Protein AF-A0A7C3P3T7-F1 (afdb_monomer_lite)

Secondary structure (DSSP, 8-state):
---------PPPS----GGG--------S-----PPEEETTEEE----GGGTTS--------

Radius of gyration: 21.17 Å; chains: 1; bounding box: 33×26×67 Å

Sequence (62 aa):
MIQRKGPNLEPLPFSINVHNKSKFEVYGEEMIEKEVKQSGNSGRVYLPPEWVGKHVKIIRID

Foldseek 3Di:
DDPPDDDPPDPDPDPPVCPPFDDDDDDDPDDDDDDFDDDPPDTDDDDDPVCVVPDDDDDDGD

pLDDT: mean 80.46, std 16.94, range [46.97, 96.81]

Structure (mmCIF, N/CA/C/O backbone):
data_AF-A0A7C3P3T7-F1
#
_entry.id   AF-A0A7C3P3T7-F1
#
loop_
_atom_site.group_PDB
_atom_site.id
_atom_site.type_symbol
_atom_site.label_atom_id
_atom_site.label_alt_id
_atom_site.label_comp_id
_atom_site.label_asym_id
_atom_site.label_entity_id
_atom_site.label_seq_id
_atom_site.pdbx_PDB_ins_code
_atom_site.Cartn_x
_atom_site.Cartn_y
_atom_site.Cartn_z
_atom_site.occupancy
_atom_site.B_iso_or_equiv
_atom_site.auth_seq_id
_atom_site.auth_comp_id
_atom_site.auth_asym_id
_atom_site.auth_atom_id
_atom_site.pdbx_PDB_model_num
ATOM 1 N N . MET A 1 1 ? -15.919 -15.970 56.795 1.00 48.19 1 MET A N 1
ATOM 2 C CA . MET A 1 1 ? -16.175 -14.916 55.790 1.00 48.19 1 MET A CA 1
ATOM 3 C C . MET A 1 1 ? -15.166 -15.123 54.668 1.00 48.19 1 MET A C 1
ATOM 5 O O . MET A 1 1 ? -13.978 -14.953 54.896 1.00 48.19 1 MET A O 1
ATOM 9 N N . ILE A 1 2 ? -15.598 -15.681 53.535 1.00 46.97 2 ILE A N 1
ATOM 10 C CA . ILE A 1 2 ? -14.697 -16.157 52.473 1.00 46.97 2 ILE A CA 1
ATOM 11 C C . ILE A 1 2 ? -14.401 -14.966 51.559 1.00 46.97 2 ILE A C 1
ATOM 13 O O . ILE A 1 2 ? -15.278 -14.529 50.816 1.00 46.97 2 ILE A O 1
ATOM 17 N N . GLN A 1 3 ? -13.192 -14.414 51.648 1.00 49.53 3 GLN A N 1
ATOM 18 C CA . GLN A 1 3 ? -12.757 -13.318 50.785 1.00 49.53 3 GLN A CA 1
ATOM 19 C C . GLN A 1 3 ? -12.567 -13.865 49.364 1.00 49.53 3 GLN A C 1
ATOM 21 O O . GLN A 1 3 ? -11.622 -14.605 49.091 1.00 49.53 3 GLN A O 1
ATOM 26 N N . ARG A 1 4 ? -13.489 -13.540 48.451 1.00 54.22 4 ARG A N 1
ATOM 27 C CA . ARG A 1 4 ? -13.353 -13.856 47.024 1.00 54.22 4 ARG A CA 1
ATOM 28 C C . ARG A 1 4 ? -12.244 -12.976 46.445 1.00 54.22 4 ARG A C 1
ATOM 30 O O . ARG A 1 4 ? -12.452 -11.790 46.216 1.00 54.22 4 ARG A O 1
ATOM 37 N N . LYS A 1 5 ? -11.057 -13.550 46.240 1.00 54.50 5 LYS A N 1
ATOM 38 C CA . LYS A 1 5 ? -9.954 -12.909 45.514 1.00 54.50 5 LYS A CA 1
ATOM 39 C C . LYS A 1 5 ? -10.402 -12.727 44.058 1.00 54.50 5 LYS A C 1
ATOM 41 O O . LYS A 1 5 ? -10.586 -13.715 43.352 1.00 54.50 5 LYS A O 1
ATOM 46 N N . GLY A 1 6 ? -10.658 -11.484 43.647 1.00 62.72 6 GLY A N 1
ATOM 47 C CA . GLY A 1 6 ? -10.956 -11.149 42.252 1.00 62.72 6 GLY A CA 1
ATOM 48 C C . GLY A 1 6 ? -9.811 -11.571 41.320 1.00 62.72 6 GLY A C 1
ATOM 49 O O . GLY A 1 6 ? -8.689 -11.779 41.798 1.00 62.72 6 GLY A O 1
ATOM 50 N N . PRO A 1 7 ? -10.072 -11.741 40.011 1.00 58.38 7 PRO A N 1
ATOM 51 C CA . PRO A 1 7 ? -9.043 -12.163 39.072 1.00 58.38 7 PRO A CA 1
ATOM 52 C C . PRO A 1 7 ? -7.897 -11.150 39.084 1.00 58.38 7 PRO A C 1
ATOM 54 O O . PRO A 1 7 ? -8.109 -9.945 38.955 1.00 58.38 7 PRO A O 1
ATOM 57 N N . ASN A 1 8 ? -6.686 -11.662 39.292 1.00 60.25 8 ASN A N 1
ATOM 58 C CA . ASN A 1 8 ? -5.451 -10.899 39.227 1.00 60.25 8 ASN A CA 1
ATOM 59 C C . ASN A 1 8 ? -5.258 -10.471 37.767 1.00 60.25 8 ASN A C 1
ATOM 61 O O . ASN A 1 8 ? -4.794 -11.261 36.949 1.00 60.25 8 ASN A O 1
ATOM 65 N N . LEU A 1 9 ? -5.714 -9.268 37.419 1.00 61.50 9 LEU A N 1
ATOM 66 C CA . LEU A 1 9 ? -5.432 -8.663 36.125 1.00 61.50 9 LEU A CA 1
ATOM 67 C C . LEU A 1 9 ? -3.965 -8.238 36.159 1.00 61.50 9 LEU A C 1
ATOM 69 O O . LEU A 1 9 ? -3.641 -7.141 36.612 1.00 61.50 9 LEU A O 1
ATOM 73 N N . GLU A 1 10 ? -3.074 -9.136 35.746 1.00 63.91 10 GLU A N 1
ATOM 74 C CA . GLU A 1 10 ? -1.694 -8.760 35.463 1.00 63.91 10 GLU A CA 1
ATOM 75 C C . GLU A 1 10 ? -1.717 -7.621 34.432 1.00 63.91 10 GLU A C 1
ATOM 77 O O . GLU A 1 10 ? -2.343 -7.766 33.375 1.00 63.91 10 GLU A O 1
ATOM 82 N N . PRO A 1 11 ? -1.100 -6.461 34.720 1.00 58.03 11 PRO A N 1
ATOM 83 C CA . PRO A 1 11 ? 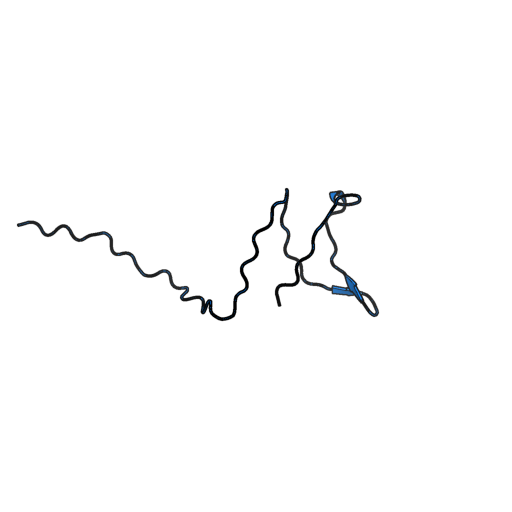-0.995 -5.404 33.732 1.00 58.03 11 PRO A CA 1
ATOM 84 C C . PRO A 1 11 ? -0.195 -5.949 32.548 1.00 58.03 11 PRO A C 1
ATOM 86 O O . PRO A 1 11 ? 0.949 -6.377 32.703 1.00 58.03 11 PRO A O 1
ATOM 89 N N . LEU A 1 12 ? -0.823 -5.969 31.368 1.00 61.44 12 LEU A N 1
ATOM 90 C CA . LEU A 1 12 ? -0.185 -6.420 30.135 1.00 61.44 12 LEU A CA 1
ATOM 91 C C . LEU A 1 12 ? 1.146 -5.665 29.943 1.00 61.44 12 LEU A C 1
ATOM 93 O O . LEU A 1 12 ? 1.182 -4.449 30.152 1.00 61.44 12 LEU A O 1
ATOM 97 N N . PRO A 1 13 ? 2.230 -6.343 29.518 1.00 53.53 13 PRO A N 1
ATOM 98 C CA . PRO A 1 13 ? 3.611 -5.845 29.589 1.00 53.53 13 PRO A CA 1
ATOM 99 C C . PRO A 1 13 ? 3.947 -4.701 28.617 1.00 53.53 13 PRO A C 1
ATOM 101 O O . PRO A 1 13 ? 5.113 -4.392 28.393 1.00 53.53 13 PRO A O 1
ATOM 104 N N . PHE A 1 14 ? 2.946 -4.042 28.041 1.00 50.66 14 PHE A N 1
ATOM 105 C CA . PHE A 1 14 ? 3.135 -2.942 27.112 1.00 50.66 14 PHE A CA 1
ATOM 106 C C . PHE A 1 14 ? 2.442 -1.691 27.638 1.00 50.66 14 PHE A C 1
ATOM 108 O O . PHE A 1 14 ? 1.385 -1.290 27.155 1.00 50.66 14 PHE A O 1
ATOM 115 N N . SER A 1 15 ? 3.099 -0.999 28.569 1.00 57.72 15 SER A N 1
ATOM 116 C CA . SER A 1 15 ? 2.974 0.456 28.652 1.00 57.72 15 SER A CA 1
ATOM 117 C C . SER A 1 15 ? 3.616 1.061 27.397 1.00 57.72 15 SER A C 1
ATOM 119 O O . SER A 1 15 ? 4.700 1.640 27.415 1.00 57.72 15 SER A O 1
ATOM 121 N N . ILE A 1 16 ? 2.952 0.884 26.252 1.00 60.22 16 ILE A N 1
ATOM 122 C CA . ILE A 1 16 ? 3.256 1.641 25.0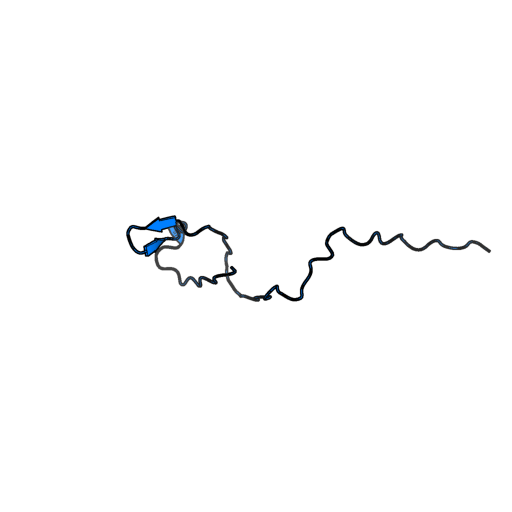44 1.00 60.22 16 ILE A CA 1
ATOM 123 C C . ILE A 1 16 ? 3.147 3.110 25.428 1.00 60.22 16 ILE A C 1
ATOM 125 O O . ILE A 1 16 ? 2.076 3.578 25.798 1.00 60.22 16 ILE A O 1
ATOM 129 N N . ASN A 1 17 ? 4.264 3.832 25.395 1.00 61.03 17 ASN A N 1
ATOM 130 C CA . ASN A 1 17 ? 4.257 5.271 25.583 1.00 61.03 17 ASN A CA 1
ATOM 131 C C . ASN A 1 17 ? 3.473 5.882 24.407 1.00 61.03 17 ASN A C 1
ATOM 133 O O . ASN A 1 17 ? 3.994 6.030 23.303 1.00 61.03 17 ASN A O 1
ATOM 137 N N . VAL A 1 18 ? 2.173 6.110 24.618 1.00 57.69 18 VAL A N 1
ATOM 138 C CA . VAL A 1 18 ? 1.209 6.496 23.570 1.00 57.69 18 VAL A CA 1
ATOM 139 C C . VAL A 1 18 ? 1.427 7.939 23.106 1.00 57.69 18 VAL A C 1
ATOM 141 O O . VAL A 1 18 ? 0.914 8.328 22.065 1.00 57.69 18 VAL A O 1
ATOM 144 N N . HIS A 1 19 ? 2.232 8.728 23.824 1.00 58.91 19 HIS A N 1
ATOM 145 C CA . HIS A 1 19 ? 2.349 10.172 23.611 1.00 58.91 19 HIS A CA 1
ATOM 146 C C . HIS A 1 19 ? 2.885 10.571 22.224 1.00 58.91 19 HIS A C 1
ATOM 148 O O . HIS A 1 19 ? 2.654 11.702 21.815 1.00 58.91 19 HIS A O 1
ATOM 154 N N . ASN A 1 20 ? 3.501 9.647 21.472 1.00 65.44 20 ASN A N 1
ATOM 155 C CA . ASN A 1 20 ? 3.975 9.882 20.100 1.00 65.44 20 ASN A CA 1
ATOM 156 C C . ASN A 1 20 ? 3.358 8.954 19.035 1.00 65.44 20 ASN A C 1
ATOM 158 O O . ASN A 1 20 ? 3.826 8.944 17.898 1.00 65.44 20 ASN A O 1
ATOM 162 N N . LYS A 1 21 ? 2.339 8.148 19.365 1.00 69.00 21 LYS A N 1
ATOM 163 C CA . LYS A 1 21 ? 1.731 7.229 18.389 1.00 69.00 21 LYS A CA 1
ATOM 164 C C . LYS A 1 21 ? 0.452 7.820 17.805 1.00 69.00 21 LYS A C 1
ATOM 166 O O . LYS A 1 21 ? -0.560 7.928 18.491 1.00 69.00 21 LYS A O 1
ATOM 171 N N . SER A 1 22 ? 0.487 8.139 16.515 1.00 77.88 22 SER A N 1
ATOM 172 C CA . SER A 1 22 ? -0.708 8.483 15.741 1.00 77.88 22 SER A CA 1
ATOM 173 C C . SER A 1 22 ? -1.564 7.232 15.529 1.00 77.88 22 SER A C 1
ATOM 175 O O . SER A 1 22 ? -1.069 6.209 15.055 1.00 77.88 22 SER A O 1
ATOM 177 N N . LYS A 1 23 ? -2.852 7.298 15.885 1.00 83.25 23 LYS A N 1
ATOM 178 C CA . LYS A 1 23 ? -3.832 6.245 15.587 1.00 83.25 23 LYS A CA 1
ATOM 179 C C . LYS A 1 23 ? -4.554 6.596 14.290 1.00 83.25 23 LYS A C 1
ATOM 181 O O . LYS A 1 23 ? -5.142 7.669 14.189 1.00 83.25 23 LYS A O 1
ATOM 186 N N . PHE A 1 24 ? -4.551 5.671 13.336 1.00 82.88 24 PHE A N 1
ATOM 187 C CA . PHE A 1 24 ? -5.305 5.788 12.092 1.00 82.88 24 PHE A CA 1
ATOM 188 C C . PHE A 1 24 ? -6.407 4.729 12.064 1.00 82.88 24 PHE A C 1
ATOM 190 O O . PHE A 1 24 ? -6.166 3.572 12.403 1.00 82.88 24 PHE A O 1
ATOM 197 N N . GLU A 1 25 ? -7.609 5.127 11.658 1.00 88.50 25 GLU A N 1
ATOM 198 C CA . GLU A 1 25 ? -8.721 4.221 11.374 1.00 88.50 25 GLU A CA 1
ATOM 199 C C . GLU A 1 25 ? -9.054 4.333 9.888 1.00 88.50 25 GLU A C 1
ATOM 201 O O . GLU A 1 25 ? -9.251 5.431 9.363 1.00 88.50 25 GLU A O 1
ATOM 206 N N . VAL A 1 26 ? -9.063 3.196 9.195 1.00 86.94 26 VAL A N 1
ATOM 207 C CA . VAL A 1 26 ? -9.309 3.114 7.754 1.00 86.94 26 VAL A CA 1
ATOM 208 C C . VAL A 1 26 ? -10.256 1.964 7.454 1.00 86.94 26 VAL A C 1
ATOM 210 O O . VAL A 1 26 ? -10.174 0.903 8.067 1.00 86.94 26 VAL A O 1
ATOM 213 N N . TYR A 1 27 ? -11.139 2.180 6.485 1.00 89.31 27 TYR A N 1
ATOM 214 C CA . TYR A 1 27 ? -11.980 1.134 5.916 1.00 89.31 27 TYR A CA 1
ATOM 215 C C . TYR A 1 27 ? -11.333 0.635 4.625 1.00 89.31 27 TYR A C 1
ATOM 217 O O . TYR A 1 27 ? -10.922 1.437 3.783 1.00 89.31 27 TYR A O 1
ATOM 225 N N . GLY A 1 28 ? -11.248 -0.681 4.472 1.00 88.88 28 GLY A N 1
ATOM 226 C CA . GLY A 1 28 ? -10.686 -1.338 3.300 1.00 88.88 28 GLY A CA 1
ATOM 227 C C . GLY A 1 28 ? -10.966 -2.833 3.336 1.00 88.88 28 GLY A C 1
ATOM 228 O O . GLY A 1 28 ? -11.378 -3.367 4.364 1.00 88.88 28 GLY A O 1
ATOM 229 N N . GLU A 1 29 ? -10.764 -3.492 2.201 1.00 91.56 29 GLU A N 1
ATOM 230 C CA . GLU A 1 29 ? -10.915 -4.947 2.093 1.00 91.56 29 GLU A CA 1
ATOM 231 C C . GLU A 1 29 ? -9.701 -5.681 2.682 1.00 91.56 29 GLU A C 1
ATOM 233 O O . GLU A 1 29 ? -9.854 -6.716 3.324 1.00 91.56 29 GLU A O 1
ATOM 238 N N . GLU A 1 30 ? -8.499 -5.122 2.509 1.00 91.38 30 GLU A N 1
ATOM 239 C CA . GLU A 1 30 ? -7.236 -5.746 2.905 1.00 91.38 30 GLU A CA 1
ATOM 240 C C . GLU A 1 30 ? -6.208 -4.687 3.352 1.00 91.38 30 GLU A C 1
ATOM 242 O O . GLU A 1 30 ? -6.158 -3.583 2.803 1.00 91.38 30 GLU A O 1
ATOM 247 N N . MET A 1 31 ? -5.375 -5.020 4.348 1.00 91.06 31 MET A N 1
ATOM 248 C CA . MET A 1 31 ? -4.265 -4.191 4.836 1.00 91.06 31 MET A CA 1
ATOM 249 C C . MET A 1 31 ? -2.957 -4.981 4.777 1.00 91.06 31 MET A C 1
ATOM 251 O O . MET A 1 31 ? -2.858 -6.067 5.344 1.00 91.06 31 MET A O 1
ATOM 255 N N . ILE A 1 32 ? -1.937 -4.400 4.140 1.00 92.31 32 ILE A N 1
ATOM 256 C CA . ILE A 1 32 ? -0.596 -4.981 4.047 1.00 92.31 32 ILE A CA 1
ATOM 257 C C . ILE A 1 32 ? 0.435 -3.936 4.481 1.00 92.31 32 ILE A C 1
ATOM 259 O O . ILE A 1 32 ? 0.432 -2.811 3.983 1.00 92.31 32 ILE A O 1
ATOM 263 N N . GLU A 1 33 ? 1.350 -4.326 5.369 1.00 92.38 33 GLU A N 1
ATOM 264 C CA . GLU A 1 33 ? 2.501 -3.513 5.763 1.00 92.38 33 GLU A CA 1
ATOM 265 C C . GLU A 1 33 ? 3.740 -3.924 4.958 1.00 92.38 33 GLU A C 1
ATOM 267 O O . GLU A 1 33 ? 4.088 -5.105 4.873 1.00 92.38 33 GLU A O 1
ATOM 272 N N . LYS A 1 34 ? 4.399 -2.949 4.326 1.00 92.06 34 LYS A N 1
ATOM 273 C CA . LYS A 1 34 ? 5.621 -3.163 3.542 1.00 92.06 34 LYS A CA 1
ATOM 274 C C . LYS A 1 34 ? 6.586 -2.006 3.729 1.00 92.06 34 LYS A C 1
ATOM 276 O O . LYS A 1 34 ? 6.190 -0.845 3.732 1.00 92.06 34 LYS A O 1
ATOM 281 N N . GLU A 1 35 ? 7.867 -2.338 3.779 1.00 94.25 35 GLU A N 1
ATOM 282 C CA . GLU A 1 35 ? 8.947 -1.359 3.739 1.00 94.25 35 GLU A CA 1
ATOM 283 C C . GLU A 1 35 ? 9.138 -0.823 2.312 1.00 94.25 35 GLU A C 1
ATOM 285 O O . GLU A 1 35 ? 9.115 -1.578 1.331 1.00 94.25 35 GLU A O 1
ATOM 290 N N . VAL A 1 36 ? 9.366 0.483 2.194 1.00 95.62 36 VAL A N 1
ATOM 291 C CA . VAL A 1 36 ? 9.694 1.129 0.921 1.00 95.62 36 VAL A CA 1
ATOM 292 C C . VAL A 1 36 ? 11.098 0.707 0.485 1.00 95.62 36 VAL A C 1
ATOM 294 O O . VAL A 1 36 ? 12.056 0.832 1.243 1.00 95.62 36 VAL A O 1
ATOM 297 N N . LYS A 1 37 ? 11.251 0.232 -0.755 1.00 95.75 37 LYS A N 1
ATOM 298 C CA . LYS A 1 37 ? 12.558 -0.138 -1.322 1.00 95.75 37 LYS A CA 1
ATOM 299 C C . LYS A 1 37 ? 13.074 0.929 -2.287 1.00 95.75 37 LYS A C 1
ATOM 301 O O . LYS A 1 37 ? 12.288 1.586 -2.973 1.00 95.75 37 LYS A O 1
ATOM 306 N N . GLN A 1 38 ? 14.400 1.086 -2.363 1.00 95.69 38 GLN A N 1
ATOM 307 C CA . GLN A 1 38 ? 15.028 2.083 -3.232 1.00 95.69 38 GLN A CA 1
ATOM 308 C C . GLN A 1 38 ? 14.857 1.735 -4.718 1.00 95.69 38 GLN A C 1
ATOM 310 O O . GLN A 1 38 ? 15.260 0.683 -5.209 1.00 95.69 38 GLN A O 1
ATOM 315 N N . SER A 1 39 ? 14.195 2.661 -5.397 1.00 93.94 39 SER A N 1
ATOM 316 C CA . SER A 1 39 ? 13.760 2.749 -6.785 1.00 93.94 39 SER A CA 1
ATOM 317 C C . SER A 1 39 ? 14.499 3.758 -7.673 1.00 93.94 39 SER A C 1
ATOM 319 O O . SER A 1 39 ? 13.840 4.679 -8.159 1.00 93.94 39 SER A O 1
ATOM 321 N N . GLY A 1 40 ? 15.825 3.705 -7.835 1.00 93.50 40 GLY A N 1
ATOM 322 C CA . GLY A 1 40 ? 16.562 4.811 -8.474 1.00 93.50 40 GLY A CA 1
ATOM 323 C C . GLY A 1 40 ? 16.537 6.069 -7.595 1.00 93.50 40 GLY A C 1
ATOM 324 O O . GLY A 1 40 ? 17.031 6.031 -6.472 1.00 93.50 40 GLY A O 1
ATOM 325 N N . ASN A 1 41 ? 15.930 7.160 -8.073 1.00 95.94 41 ASN A N 1
ATOM 326 C CA . ASN A 1 41 ? 15.714 8.398 -7.305 1.00 95.94 41 ASN A CA 1
ATOM 327 C C . ASN A 1 41 ? 14.380 8.425 -6.524 1.00 95.94 41 ASN A C 1
ATOM 329 O O . ASN A 1 41 ? 13.981 9.474 -6.025 1.00 95.94 41 ASN A O 1
ATOM 333 N N . SER A 1 42 ? 13.675 7.293 -6.442 1.00 93.75 42 SER A N 1
ATOM 334 C CA . SER A 1 42 ? 12.355 7.176 -5.809 1.00 93.75 42 SER A CA 1
ATOM 335 C C . SER A 1 42 ? 12.290 5.996 -4.839 1.00 93.75 42 SER A C 1
ATOM 337 O O . SER A 1 42 ? 13.139 5.109 -4.876 1.00 93.75 42 SER A O 1
ATOM 339 N N . GLY A 1 43 ? 11.274 5.964 -3.980 1.00 95.88 43 GLY A N 1
ATOM 340 C CA . GLY A 1 43 ? 10.893 4.772 -3.223 1.00 95.88 43 GLY A CA 1
ATOM 341 C C . GLY A 1 43 ? 9.773 4.015 -3.936 1.00 95.88 43 GLY A C 1
ATOM 342 O O . GLY A 1 43 ? 8.869 4.639 -4.490 1.00 95.88 43 GLY A O 1
ATOM 343 N N . ARG A 1 44 ? 9.811 2.679 -3.931 1.00 95.12 44 ARG A N 1
ATOM 344 C CA . ARG A 1 44 ? 8.732 1.832 -4.464 1.00 95.12 44 ARG A CA 1
ATOM 345 C C . ARG A 1 44 ? 8.222 0.864 -3.407 1.00 95.12 44 ARG A C 1
ATOM 347 O O . ARG A 1 44 ? 9.003 0.291 -2.650 1.00 95.12 44 ARG A O 1
ATOM 354 N N . VAL A 1 45 ? 6.909 0.654 -3.411 1.00 95.06 45 VAL A N 1
ATOM 355 C CA . VAL A 1 45 ? 6.229 -0.398 -2.652 1.00 95.06 45 VAL A CA 1
ATOM 356 C C . VAL A 1 45 ? 5.632 -1.367 -3.665 1.00 95.06 45 VAL A C 1
ATOM 358 O O . VAL A 1 45 ? 4.831 -0.966 -4.505 1.00 95.06 45 VAL A O 1
ATOM 361 N N . TYR A 1 46 ? 6.049 -2.632 -3.615 1.00 92.94 46 TYR A N 1
ATOM 362 C CA . TYR A 1 46 ? 5.514 -3.676 -4.490 1.00 92.94 46 TYR A CA 1
ATOM 363 C C . TYR A 1 46 ? 4.294 -4.317 -3.835 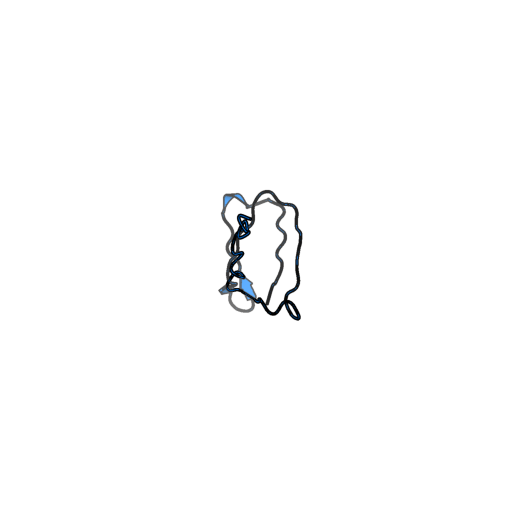1.00 92.94 46 TYR A C 1
ATOM 365 O O . TYR A 1 46 ? 4.410 -4.964 -2.791 1.00 92.94 46 TYR A O 1
ATOM 373 N N . LEU A 1 47 ? 3.135 -4.121 -4.453 1.00 94.94 47 LEU A N 1
ATOM 374 C CA . LEU A 1 47 ? 1.855 -4.676 -4.022 1.00 94.94 47 LEU A CA 1
ATOM 375 C C . LEU A 1 47 ? 1.552 -5.962 -4.804 1.00 94.94 47 LEU A C 1
ATOM 377 O O . LEU A 1 47 ? 2.163 -6.184 -5.856 1.00 94.94 47 LEU A O 1
ATOM 381 N N . PRO A 1 48 ? 0.656 -6.821 -4.298 1.00 96.25 48 PRO A N 1
ATOM 382 C CA . PRO A 1 48 ? 0.247 -8.011 -5.028 1.00 96.25 48 PRO A CA 1
ATOM 383 C C . PRO A 1 48 ? -0.314 -7.683 -6.430 1.00 96.25 48 PRO A C 1
ATOM 385 O O . PRO A 1 48 ? -0.964 -6.645 -6.602 1.00 96.25 48 PRO A O 1
ATOM 388 N N . PRO A 1 49 ? -0.057 -8.517 -7.456 1.00 96.38 49 PRO A N 1
ATOM 389 C CA . PRO A 1 49 ? -0.476 -8.243 -8.834 1.00 96.38 49 PRO A CA 1
ATOM 390 C C . PRO A 1 49 ? -2.000 -8.146 -9.003 1.00 96.38 49 PRO A C 1
ATOM 392 O O . PRO A 1 49 ? -2.480 -7.427 -9.874 1.00 96.38 49 PRO A O 1
ATOM 395 N N . GLU A 1 50 ? -2.777 -8.815 -8.159 1.00 96.75 50 GLU A N 1
ATOM 396 C CA . GLU A 1 50 ? -4.238 -8.755 -8.146 1.00 96.75 50 GLU A CA 1
ATOM 397 C C . GLU A 1 50 ? -4.797 -7.391 -7.702 1.00 96.75 50 GLU A C 1
ATOM 399 O O . GLU A 1 50 ? -5.967 -7.093 -7.949 1.00 96.75 50 GLU A O 1
ATOM 404 N N . TRP A 1 51 ? -3.967 -6.526 -7.105 1.00 96.25 51 TRP A N 1
ATOM 405 C CA . TRP A 1 51 ? -4.330 -5.140 -6.798 1.00 96.25 51 TRP A CA 1
ATOM 406 C C . TRP A 1 51 ? -4.165 -4.193 -7.999 1.00 96.25 51 TRP A C 1
ATOM 408 O O . TRP A 1 51 ? -4.527 -3.016 -7.910 1.00 96.25 51 TRP A O 1
ATOM 418 N N . VAL A 1 52 ? -3.645 -4.662 -9.140 1.00 96.31 52 VAL A N 1
ATOM 419 C CA . VAL A 1 52 ? -3.553 -3.847 -10.361 1.00 96.31 52 VAL A CA 1
ATOM 420 C 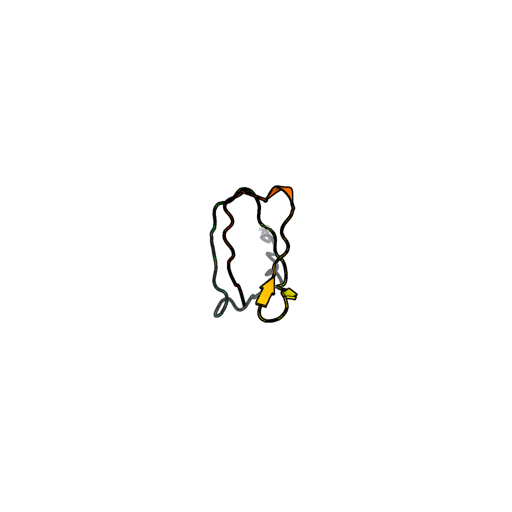C . VAL A 1 52 ? -4.953 -3.381 -10.779 1.00 96.31 52 VAL A C 1
ATOM 422 O O . VAL A 1 52 ? -5.871 -4.176 -10.961 1.00 96.31 52 VAL A O 1
ATOM 425 N N . GLY A 1 53 ? -5.120 -2.062 -10.912 1.00 96.81 53 GLY A N 1
ATOM 426 C CA . GLY A 1 53 ? -6.407 -1.430 -11.223 1.00 96.81 53 GLY A CA 1
ATOM 427 C C . GLY A 1 53 ? -7.327 -1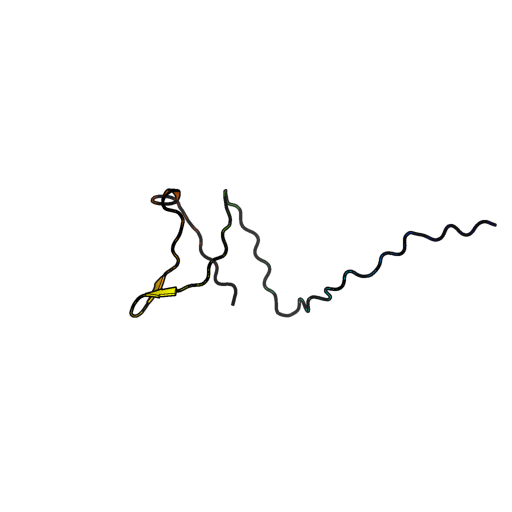.195 -10.016 1.00 96.81 53 GLY A C 1
ATOM 428 O O . GLY A 1 53 ? -8.416 -0.654 -10.195 1.00 96.81 53 GLY A O 1
ATOM 429 N N . LYS A 1 54 ? -6.919 -1.560 -8.792 1.00 95.69 54 LYS A N 1
ATOM 430 C CA . LYS A 1 54 ? -7.662 -1.259 -7.557 1.00 95.69 54 LYS A CA 1
ATOM 431 C C . LYS A 1 54 ? -7.305 0.124 -7.007 1.00 95.69 54 LYS A C 1
ATOM 433 O O . LYS A 1 54 ? -6.217 0.651 -7.237 1.00 95.69 54 LYS A O 1
ATOM 438 N N . HIS A 1 55 ? -8.223 0.705 -6.234 1.00 94.25 55 HIS A N 1
ATOM 439 C CA . HIS A 1 55 ? -7.985 1.958 -5.520 1.00 94.25 55 HIS A CA 1
ATOM 440 C C . HIS A 1 55 ? -7.303 1.681 -4.178 1.00 94.25 55 HIS A C 1
ATOM 442 O O . HIS A 1 55 ? -7.914 1.120 -3.274 1.00 94.25 55 HIS A O 1
ATOM 448 N N . VAL A 1 56 ? -6.047 2.109 -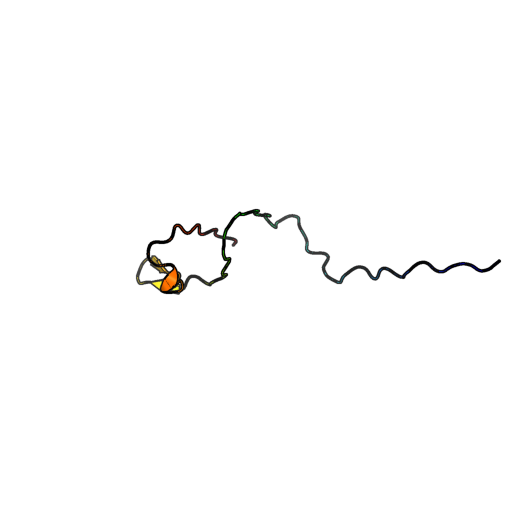4.043 1.00 93.50 56 VAL A N 1
ATOM 449 C CA . VAL A 1 56 ? -5.224 1.872 -2.848 1.00 93.50 56 VAL A CA 1
ATOM 450 C C . VAL A 1 56 ? -4.925 3.196 -2.143 1.00 93.50 56 VAL A C 1
ATOM 452 O O . VAL A 1 56 ? -4.704 4.221 -2.788 1.00 93.50 56 VAL A O 1
ATOM 455 N N . LYS A 1 57 ? -4.902 3.180 -0.806 1.00 91.69 57 LYS A N 1
ATOM 456 C CA . LYS A 1 57 ? -4.411 4.283 0.031 1.00 91.69 57 LYS A CA 1
ATOM 457 C C . LYS A 1 57 ? -3.120 3.841 0.718 1.00 91.69 57 LYS A C 1
ATOM 459 O O . LYS A 1 57 ? -3.079 2.758 1.287 1.00 91.69 57 LYS A O 1
ATOM 464 N N . ILE A 1 58 ? -2.088 4.680 0.676 1.00 91.12 58 ILE A N 1
ATOM 465 C CA . ILE A 1 58 ? -0.815 4.447 1.370 1.00 91.12 58 ILE A CA 1
ATOM 466 C C . ILE A 1 58 ? -0.702 5.484 2.484 1.00 91.12 58 ILE A C 1
ATOM 468 O O . ILE A 1 58 ? -0.895 6.674 2.239 1.00 91.12 58 ILE A O 1
ATOM 472 N N . ILE A 1 59 ? -0.396 5.030 3.696 1.00 90.31 59 ILE A N 1
ATOM 473 C CA . ILE A 1 59 ? -0.192 5.885 4.866 1.00 90.31 59 ILE A CA 1
ATOM 474 C C . ILE A 1 59 ? 1.239 5.657 5.345 1.00 90.31 59 ILE A C 1
ATOM 476 O O . ILE A 1 59 ? 1.610 4.527 5.653 1.00 90.31 59 ILE A O 1
ATOM 480 N N . ARG A 1 60 ? 2.043 6.723 5.385 1.00 90.81 60 ARG A N 1
ATOM 481 C CA . ARG A 1 60 ? 3.363 6.701 6.024 1.00 90.81 60 ARG A CA 1
ATOM 482 C C . ARG A 1 60 ? 3.176 6.776 7.542 1.00 90.81 60 ARG A C 1
ATOM 484 O O . ARG A 1 60 ? 2.382 7.593 8.003 1.00 90.81 60 ARG A O 1
ATOM 491 N N . ILE A 1 61 ? 3.880 5.929 8.289 1.00 86.69 61 ILE A N 1
ATOM 492 C CA . ILE A 1 61 ? 3.684 5.754 9.741 1.00 86.69 61 ILE A CA 1
ATOM 493 C C . ILE A 1 61 ? 4.925 6.080 10.586 1.00 86.69 61 ILE A C 1
ATOM 495 O O . ILE A 1 61 ? 4.861 5.973 11.809 1.00 86.69 61 ILE A O 1
ATOM 499 N N . ASP A 1 62 ? 6.025 6.464 9.941 1.00 81.38 62 ASP A N 1
ATOM 500 C CA . ASP A 1 62 ? 7.321 6.813 10.533 1.00 81.38 62 ASP A CA 1
ATOM 501 C C . ASP A 1 62 ? 7.659 8.307 10.392 1.00 81.38 62 ASP A C 1
ATOM 503 O O . ASP A 1 62 ? 7.317 8.912 9.343 1.00 81.38 62 ASP A O 1
#